Protein AF-A0A9X2AGV6-F1 (afdb_monomer)

Radius of gyration: 15.15 Å; Cα contacts (8 Å, |Δi|>4): 107; chains: 1; bounding box: 43×23×42 Å

Sequence (121 aa):
MIAASLLVFWLMVRLLLPKEQFRAKRVQIAALALVVVVFGMLFGKYGATAGLPWWVYYPIPMLITVLLPPLVLKLNARTTAAYLVLSFLLAPLIHGLFSFFLGWTEYMPFWKIPSVGSLLA

pLDDT: mean 92.8, std 4.72, range [70.94, 97.81]

Nearest PDB structures (foldseek):
  9cu8-assembly1_A  TM=5.073E-01  e=9.616E+00  synthetic construct

Solvent-accessible surface area (backbone atoms only — not comparable to full-atom values): 6646 Å² total; per-residue (Å²): 105,65,69,55,50,37,50,50,52,52,51,51,53,53,71,70,37,58,70,66,62,44,63,76,40,43,67,61,52,51,52,48,37,46,53,39,40,51,49,24,52,49,44,24,50,52,26,50,74,72,65,47,55,65,84,50,31,42,51,53,37,50,50,47,49,62,50,46,55,41,63,76,71,63,51,54,73,69,53,36,52,52,50,46,53,49,50,62,58,43,48,60,50,54,38,48,54,38,7,27,78,69,59,48,49,63,78,45,82,87,58,90,56,74,22,56,70,72,74,76,108

Secondary structure (DSSP, 8-state):
-HHHHHHHHHHHHHHHS-HHHHHHTHHHHHHHHIIIIIIHHHHHHHHHHTT--HHHHTHHHHHHHHHHHHHHHT--HHHHHHHHHHHHHHHHHHHHHHHHHH---TTSTT-----HHHHH-

Structure (mmCIF, N/CA/C/O backbone):
data_AF-A0A9X2AGV6-F1
#
_entry.id   AF-A0A9X2AGV6-F1
#
loop_
_atom_site.group_PDB
_atom_site.id
_atom_site.type_symbol
_atom_site.label_atom_id
_atom_site.label_alt_id
_atom_site.label_comp_id
_atom_site.label_asym_id
_atom_site.label_entity_id
_atom_site.label_seq_id
_atom_site.pdbx_PDB_ins_code
_atom_site.Cartn_x
_atom_site.Cartn_y
_atom_site.Cartn_z
_atom_site.occupancy
_atom_site.B_iso_or_equiv
_atom_site.auth_seq_id
_atom_site.auth_comp_id
_atom_site.auth_asym_id
_atom_site.auth_atom_id
_atom_site.pdbx_PDB_model_num
ATOM 1 N N . MET A 1 1 ? 8.356 -11.021 -2.947 1.00 88.81 1 MET A N 1
ATOM 2 C CA . MET A 1 1 ? 7.703 -9.739 -3.296 1.00 88.81 1 MET A CA 1
ATOM 3 C C . MET A 1 1 ? 6.276 -9.691 -2.787 1.00 88.81 1 MET A C 1
ATOM 5 O O . MET A 1 1 ? 6.069 -9.103 -1.740 1.00 88.81 1 MET A O 1
ATOM 9 N N . ILE A 1 2 ? 5.337 -10.407 -3.421 1.00 92.44 2 ILE A N 1
ATOM 10 C CA . ILE A 1 2 ? 3.919 -10.425 -3.017 1.00 92.44 2 ILE A CA 1
ATOM 11 C C . ILE A 1 2 ? 3.739 -10.802 -1.542 1.00 92.44 2 ILE A C 1
ATOM 13 O O . ILE A 1 2 ? 3.111 -10.057 -0.803 1.00 92.44 2 ILE A O 1
ATOM 17 N N . ALA A 1 3 ? 4.343 -11.902 -1.078 1.00 93.69 3 ALA A N 1
ATOM 18 C CA . ALA A 1 3 ? 4.240 -12.316 0.326 1.00 93.69 3 ALA A CA 1
ATOM 19 C C . ALA A 1 3 ? 4.778 -11.258 1.312 1.00 93.69 3 ALA A C 1
ATOM 21 O O . ALA A 1 3 ? 4.156 -10.996 2.338 1.00 93.69 3 ALA A O 1
ATOM 22 N N . ALA A 1 4 ? 5.898 -10.608 0.976 1.00 92.69 4 ALA A N 1
ATOM 23 C CA . ALA A 1 4 ? 6.464 -9.532 1.787 1.00 92.69 4 ALA A CA 1
ATOM 24 C C . ALA A 1 4 ? 5.534 -8.308 1.813 1.00 92.69 4 ALA A C 1
ATOM 26 O O . ALA A 1 4 ? 5.255 -7.781 2.883 1.00 92.69 4 ALA A O 1
ATOM 27 N N . SER A 1 5 ? 4.978 -7.904 0.668 1.00 93.75 5 SER A N 1
ATOM 28 C CA . SER A 1 5 ? 3.995 -6.817 0.592 1.00 93.75 5 SER A CA 1
ATOM 29 C C . SER A 1 5 ? 2.695 -7.134 1.328 1.00 93.75 5 SER A C 1
ATOM 31 O O . SER A 1 5 ? 2.149 -6.256 1.989 1.00 93.75 5 SER A O 1
ATOM 33 N N . LEU A 1 6 ? 2.218 -8.381 1.269 1.00 96.38 6 LEU A N 1
ATOM 34 C CA . LEU A 1 6 ? 1.057 -8.841 2.033 1.00 96.38 6 LEU A CA 1
ATOM 35 C C . LEU A 1 6 ? 1.319 -8.712 3.531 1.00 96.38 6 LEU A C 1
ATOM 37 O O . LEU A 1 6 ? 0.476 -8.191 4.257 1.00 96.38 6 LEU A O 1
ATOM 41 N N . LEU A 1 7 ? 2.500 -9.140 3.985 1.00 95.94 7 LEU A N 1
ATOM 42 C CA . LEU A 1 7 ? 2.904 -9.008 5.378 1.00 95.94 7 LEU A CA 1
ATOM 43 C C . LEU A 1 7 ? 3.001 -7.536 5.795 1.00 95.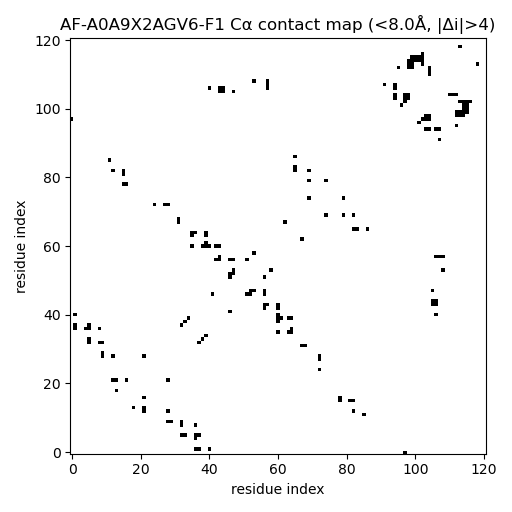94 7 LEU A C 1
ATOM 45 O O . LEU A 1 7 ? 2.462 -7.172 6.836 1.00 95.94 7 LEU A O 1
ATOM 49 N N . VAL A 1 8 ? 3.628 -6.681 4.982 1.00 95.25 8 VAL A N 1
ATOM 50 C CA . VAL A 1 8 ? 3.736 -5.244 5.271 1.00 95.25 8 VAL A CA 1
ATOM 51 C C . VAL A 1 8 ? 2.354 -4.601 5.364 1.00 95.25 8 VAL A C 1
ATOM 53 O O . VAL A 1 8 ? 2.074 -3.925 6.350 1.00 95.25 8 VAL A O 1
ATOM 56 N N . PHE A 1 9 ? 1.461 -4.860 4.406 1.00 96.25 9 PHE A N 1
ATOM 57 C CA . PHE A 1 9 ? 0.089 -4.352 4.446 1.00 96.25 9 PHE A CA 1
ATOM 58 C C . PHE A 1 9 ? -0.657 -4.840 5.695 1.00 96.25 9 PHE A C 1
ATOM 60 O O . PHE A 1 9 ? -1.289 -4.054 6.403 1.00 96.25 9 PHE A O 1
ATOM 67 N N . TRP A 1 10 ? -0.545 -6.132 6.010 1.00 96.81 10 TRP A N 1
ATOM 68 C CA . TRP A 1 10 ? -1.175 -6.729 7.183 1.00 96.81 10 TRP A CA 1
ATOM 69 C C . TRP A 1 10 ? -0.695 -6.086 8.487 1.00 96.81 10 TRP A C 1
ATOM 71 O O . TRP A 1 10 ? -1.508 -5.722 9.339 1.00 96.81 10 TRP A O 1
ATOM 81 N N . LEU A 1 11 ? 0.622 -5.921 8.639 1.00 96.38 11 LEU A N 1
ATOM 82 C CA . LEU A 1 11 ? 1.238 -5.293 9.806 1.00 96.38 11 LEU A CA 1
ATOM 83 C C . LEU A 1 11 ? 0.881 -3.809 9.904 1.00 96.38 11 LEU A C 1
ATOM 85 O O . LEU A 1 11 ? 0.575 -3.337 10.996 1.00 96.38 11 LEU A O 1
ATOM 89 N N . MET A 1 12 ? 0.845 -3.098 8.778 1.00 95.88 12 MET A N 1
ATOM 90 C CA . MET A 1 12 ? 0.425 -1.700 8.709 1.00 95.88 12 MET A CA 1
ATOM 91 C C . MET A 1 12 ? -1.005 -1.530 9.237 1.00 95.88 12 MET A C 1
ATOM 93 O O . MET A 1 12 ? -1.245 -0.742 10.151 1.00 95.88 12 MET A O 1
ATOM 97 N N . VAL A 1 13 ? -1.962 -2.312 8.727 1.00 95.81 13 VAL A N 1
ATOM 98 C CA . VAL A 1 13 ? -3.357 -2.254 9.197 1.00 95.81 13 VAL A CA 1
ATOM 99 C C . VAL A 1 13 ? -3.463 -2.688 10.660 1.00 95.81 13 VAL A C 1
ATOM 101 O O . VAL A 1 13 ? -4.209 -2.090 11.437 1.00 95.81 13 VAL A O 1
ATOM 104 N N . ARG A 1 14 ? -2.687 -3.697 11.072 1.00 96.62 14 ARG A N 1
ATOM 105 C CA . ARG A 1 14 ? -2.621 -4.142 12.468 1.00 96.62 14 ARG A CA 1
ATOM 106 C C . ARG A 1 14 ? -2.099 -3.057 13.408 1.00 96.62 14 ARG A C 1
ATOM 108 O O . ARG A 1 14 ? -2.556 -3.013 14.549 1.00 96.62 14 ARG A O 1
ATOM 115 N N . LEU A 1 15 ? -1.154 -2.232 12.967 1.00 96.56 15 LEU A N 1
ATOM 116 C CA . LEU A 1 15 ? -0.606 -1.116 13.738 1.00 96.56 15 LEU A CA 1
ATOM 117 C C . LEU A 1 15 ? -1.633 0.011 13.897 1.00 96.56 15 LEU A C 1
ATOM 119 O O . LEU A 1 15 ? -1.732 0.606 14.965 1.00 96.56 15 LEU A O 1
ATOM 123 N N . LEU A 1 16 ? -2.408 0.281 12.844 1.00 95.38 16 LEU A N 1
ATOM 124 C CA . LEU A 1 16 ? -3.367 1.385 12.800 1.00 95.38 16 LEU A CA 1
ATOM 125 C C . LEU A 1 16 ? -4.684 1.090 13.530 1.00 95.38 16 LEU A C 1
ATOM 127 O O . LEU A 1 16 ? -5.334 2.015 14.018 1.00 95.38 16 LEU A O 1
ATOM 131 N N . LEU A 1 17 ? -5.094 -0.180 13.594 1.00 95.81 17 LEU A N 1
ATOM 132 C CA . LEU A 1 17 ? -6.347 -0.587 14.227 1.00 95.81 17 LEU A CA 1
ATOM 133 C C . LEU A 1 17 ? -6.152 -1.109 15.659 1.00 95.81 17 LEU A C 1
ATOM 135 O O . LEU A 1 17 ? -5.245 -1.908 15.915 1.00 95.81 17 LEU A O 1
ATOM 139 N N . PRO A 1 18 ? -7.069 -0.773 16.590 1.00 95.12 18 PRO A N 1
ATOM 140 C CA . PRO A 1 18 ? -7.159 -1.451 17.878 1.00 95.12 18 PRO A CA 1
ATOM 141 C C . PRO A 1 18 ? -7.326 -2.966 17.709 1.00 95.12 18 PRO A C 1
ATOM 143 O O . PRO A 1 18 ? -7.973 -3.433 16.767 1.00 95.12 18 PRO A O 1
ATOM 146 N N . LYS A 1 19 ? -6.789 -3.747 18.657 1.00 94.81 19 LYS A N 1
ATOM 147 C CA . LYS A 1 19 ? -6.787 -5.223 18.599 1.00 94.81 19 LYS A CA 1
ATOM 148 C C . LYS A 1 19 ? -8.181 -5.812 18.353 1.00 94.81 19 LYS A C 1
ATOM 150 O O . LYS A 1 19 ? -8.314 -6.748 17.569 1.00 94.81 19 LYS A O 1
ATOM 155 N N . GLU A 1 20 ? -9.204 -5.267 19.001 1.00 94.69 20 GLU A N 1
ATOM 156 C CA . GLU A 1 20 ? -10.589 -5.737 18.888 1.00 94.69 20 GLU A CA 1
ATOM 157 C C . GLU A 1 20 ? -11.158 -5.511 17.485 1.00 94.69 20 GLU A C 1
ATOM 159 O O . GLU A 1 20 ? -11.645 -6.451 16.856 1.00 94.69 20 GLU A O 1
ATOM 164 N N . GLN A 1 21 ? -11.001 -4.298 16.943 1.00 94.81 21 GLN A N 1
ATOM 165 C CA . GLN A 1 21 ? -11.449 -3.969 15.588 1.00 94.81 21 GLN A CA 1
ATOM 166 C C . GLN A 1 21 ? -10.713 -4.800 14.535 1.00 94.81 21 GLN A C 1
ATOM 168 O O . GLN A 1 21 ? -11.326 -5.285 13.585 1.00 94.81 21 GLN A O 1
ATOM 173 N N . PHE A 1 22 ? -9.408 -5.011 14.725 1.00 96.25 22 PHE A N 1
ATOM 174 C CA . PHE A 1 22 ? -8.605 -5.844 13.839 1.00 96.25 22 PHE A CA 1
ATOM 175 C C . PHE A 1 22 ? -9.096 -7.297 13.820 1.00 96.25 22 PHE A C 1
ATOM 177 O O . PHE A 1 22 ? -9.238 -7.889 12.752 1.00 96.25 22 PHE A O 1
ATOM 184 N N . ARG A 1 23 ? -9.390 -7.878 14.993 1.00 95.50 23 ARG A N 1
ATOM 185 C CA . ARG A 1 23 ? -9.928 -9.245 15.090 1.00 95.50 23 ARG A CA 1
ATOM 186 C C . ARG A 1 23 ? -11.305 -9.350 14.442 1.00 95.50 23 ARG A C 1
ATOM 188 O O . ARG A 1 23 ? -11.518 -10.278 13.668 1.00 95.50 23 ARG A O 1
ATOM 195 N N . ALA A 1 24 ? -12.193 -8.392 14.702 1.00 96.31 24 ALA A N 1
ATOM 196 C CA . ALA A 1 24 ? -13.540 -8.371 14.135 1.00 96.31 24 ALA A CA 1
ATOM 197 C C . ALA A 1 24 ? -13.536 -8.252 12.600 1.00 96.31 24 ALA A C 1
ATOM 199 O O . ALA A 1 24 ? -14.344 -8.880 11.923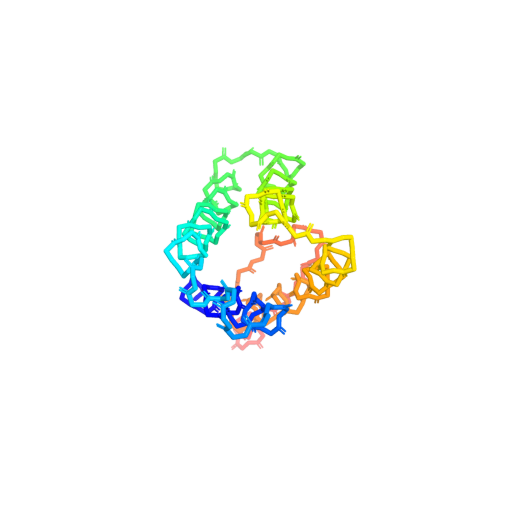 1.00 96.31 24 ALA A O 1
ATOM 200 N N . LYS A 1 25 ? -12.598 -7.482 12.034 1.00 96.12 25 LYS A N 1
ATOM 201 C CA . LYS A 1 25 ? -12.502 -7.220 10.587 1.00 96.12 25 LYS A CA 1
ATOM 202 C C . LYS A 1 25 ? -11.463 -8.086 9.873 1.00 96.12 25 LYS A C 1
ATOM 204 O O . LYS A 1 25 ? -11.158 -7.833 8.711 1.00 96.12 25 LYS A O 1
ATOM 209 N N . ARG A 1 26 ? -10.915 -9.119 10.521 1.00 96.12 26 ARG A N 1
ATOM 210 C CA . ARG A 1 26 ? -9.759 -9.883 10.015 1.00 96.12 26 ARG A CA 1
ATOM 211 C C . ARG A 1 26 ? -9.956 -10.435 8.599 1.00 96.12 26 ARG A C 1
ATOM 213 O O . ARG A 1 26 ? -9.038 -10.360 7.789 1.00 96.12 26 ARG A O 1
ATOM 220 N N . VAL A 1 27 ? -11.146 -10.955 8.297 1.00 97.00 27 VAL A N 1
ATOM 221 C CA . VAL A 1 27 ? -11.480 -11.487 6.963 1.00 97.00 27 VAL A CA 1
ATOM 222 C C . VAL A 1 27 ? -11.521 -10.371 5.915 1.00 97.00 27 VAL A C 1
ATOM 224 O O . VAL A 1 27 ? -10.955 -10.528 4.838 1.00 97.00 27 VAL A O 1
ATOM 227 N N . GLN A 1 28 ? -12.113 -9.217 6.244 1.00 97.31 28 GLN A N 1
ATOM 228 C CA . GLN A 1 28 ? -12.129 -8.047 5.356 1.00 97.31 28 GLN A CA 1
ATOM 229 C C . GLN A 1 28 ? -10.711 -7.533 5.091 1.00 97.31 28 GLN A C 1
ATOM 231 O O . GLN A 1 28 ? -10.374 -7.220 3.956 1.00 97.31 28 GLN A O 1
ATOM 236 N N . ILE A 1 29 ? -9.863 -7.496 6.122 1.00 97.50 29 ILE A N 1
ATOM 237 C CA . ILE A 1 29 ? -8.455 -7.096 6.003 1.00 97.50 29 ILE A CA 1
ATOM 238 C C . ILE A 1 29 ? -7.690 -8.077 5.107 1.00 97.50 29 ILE A C 1
ATOM 240 O O . ILE A 1 29 ? -6.920 -7.640 4.259 1.00 97.50 29 ILE A O 1
ATOM 244 N N . ALA A 1 30 ? -7.925 -9.387 5.248 1.00 97.31 30 ALA A N 1
ATOM 245 C CA . ALA A 1 30 ? -7.318 -10.401 4.387 1.00 97.31 30 ALA A CA 1
ATOM 246 C C . ALA A 1 30 ? -7.748 -10.242 2.922 1.00 97.31 30 ALA A C 1
ATOM 248 O O . ALA A 1 30 ? -6.901 -10.233 2.033 1.00 97.31 30 ALA A O 1
ATOM 249 N N . ALA A 1 31 ? -9.046 -10.058 2.673 1.00 97.56 31 ALA A N 1
ATOM 250 C CA . ALA A 1 31 ? -9.572 -9.830 1.331 1.00 97.56 31 ALA A CA 1
ATOM 251 C C . ALA A 1 31 ? -8.999 -8.546 0.709 1.00 97.56 31 ALA A C 1
ATOM 253 O O . ALA A 1 31 ? -8.537 -8.564 -0.430 1.00 97.56 31 ALA A O 1
ATOM 254 N N . LEU A 1 32 ? -8.950 -7.452 1.477 1.00 97.38 32 LEU A N 1
ATOM 255 C CA . LEU A 1 32 ? -8.322 -6.204 1.045 1.00 97.38 32 LEU A CA 1
ATOM 256 C C . LEU A 1 32 ? -6.843 -6.394 0.735 1.00 97.38 32 LEU A C 1
ATOM 258 O O . LEU A 1 32 ? -6.391 -5.894 -0.285 1.00 97.38 32 LEU A O 1
ATOM 262 N N . ALA A 1 33 ? -6.100 -7.135 1.559 1.00 96.75 33 ALA A N 1
ATOM 263 C CA . ALA A 1 33 ? -4.695 -7.424 1.298 1.00 96.75 33 ALA A CA 1
ATOM 264 C C . ALA A 1 33 ? -4.519 -8.157 -0.039 1.00 96.75 33 ALA A C 1
ATOM 266 O O . ALA A 1 33 ? -3.648 -7.794 -0.820 1.00 96.75 33 ALA A O 1
ATOM 267 N N . LEU A 1 34 ? -5.373 -9.138 -0.346 1.00 96.81 34 LEU A N 1
ATOM 268 C CA . LEU A 1 34 ? -5.327 -9.838 -1.631 1.00 96.81 34 LEU A CA 1
ATOM 269 C C . LEU A 1 34 ? -5.623 -8.899 -2.808 1.00 96.81 34 LEU A C 1
ATOM 271 O O . LEU A 1 34 ? -4.869 -8.880 -3.776 1.00 96.81 34 LEU A O 1
ATOM 275 N N . VAL A 1 35 ? -6.674 -8.085 -2.717 1.00 96.25 35 VAL A N 1
ATOM 276 C CA . VAL A 1 35 ? -7.046 -7.142 -3.785 1.00 96.25 35 VAL A CA 1
ATOM 277 C C . VAL A 1 35 ? -5.975 -6.067 -3.972 1.00 96.25 35 VAL A C 1
ATOM 279 O O . VAL A 1 35 ? -5.494 -5.824 -5.071 1.00 96.25 35 VAL A O 1
ATOM 282 N N . VAL A 1 36 ? -5.561 -5.418 -2.896 1.00 95.75 36 VAL A N 1
ATOM 283 C CA . VAL A 1 36 ? -4.623 -4.299 -2.962 1.00 95.75 36 VAL A CA 1
ATOM 284 C C . VAL A 1 36 ? -3.227 -4.774 -3.357 1.00 95.75 36 VAL A C 1
ATOM 286 O O . VAL A 1 36 ? -2.594 -4.178 -4.223 1.00 95.75 36 VAL A O 1
ATOM 289 N N . VAL A 1 37 ? -2.748 -5.867 -2.759 1.00 95.94 37 VAL A N 1
ATOM 290 C CA . VAL A 1 37 ? -1.377 -6.335 -2.979 1.00 95.94 37 VAL A CA 1
ATOM 291 C C . VAL A 1 37 ? -1.290 -7.260 -4.180 1.00 95.94 37 VAL A C 1
ATOM 293 O O . VAL A 1 37 ? -0.527 -6.981 -5.095 1.00 95.94 37 VAL A O 1
ATOM 296 N N . VAL A 1 38 ? -2.031 -8.370 -4.205 1.00 95.44 38 VAL A N 1
ATOM 297 C CA . VAL A 1 38 ? -1.865 -9.362 -5.280 1.00 95.44 38 VAL A CA 1
ATOM 298 C C . VAL A 1 38 ? -2.326 -8.761 -6.597 1.00 95.44 38 VAL A C 1
ATOM 300 O O . VAL A 1 38 ? -1.533 -8.673 -7.530 1.00 95.44 38 VAL A O 1
ATOM 303 N N . PHE A 1 39 ? -3.568 -8.280 -6.668 1.00 93.75 39 PHE A N 1
ATOM 304 C CA . PHE A 1 39 ? -4.061 -7.689 -7.910 1.00 93.75 39 PHE A CA 1
ATOM 305 C C . PHE A 1 39 ? -3.293 -6.410 -8.270 1.00 93.75 39 PHE A C 1
ATOM 307 O O . PHE A 1 39 ? -2.913 -6.260 -9.427 1.00 93.75 39 PHE A O 1
ATOM 314 N N . GLY A 1 40 ? -2.954 -5.551 -7.304 1.00 93.12 40 GLY A N 1
ATOM 315 C CA . GLY A 1 40 ? -2.158 -4.350 -7.576 1.00 93.12 40 GLY A CA 1
ATOM 316 C C . GLY A 1 40 ? -0.772 -4.642 -8.167 1.00 93.12 40 GLY A C 1
ATOM 317 O O . GLY A 1 40 ? -0.393 -4.045 -9.174 1.00 93.12 40 GLY A O 1
ATOM 318 N N . MET A 1 41 ? -0.030 -5.598 -7.597 1.00 93.38 41 MET A N 1
ATOM 319 C CA . MET A 1 41 ? 1.297 -5.976 -8.102 1.00 93.38 41 MET A CA 1
ATOM 320 C C . MET A 1 41 ? 1.221 -6.675 -9.463 1.00 93.38 41 MET A C 1
ATOM 322 O O . MET A 1 41 ? 2.052 -6.404 -10.330 1.00 93.38 41 MET A O 1
ATOM 326 N N . LEU A 1 42 ? 0.235 -7.558 -9.667 1.00 94.12 42 LEU A N 1
ATOM 327 C CA . LEU A 1 42 ? 0.032 -8.220 -10.958 1.00 94.12 42 LEU A CA 1
ATOM 328 C C . LEU A 1 42 ? -0.371 -7.207 -12.034 1.00 94.12 42 LEU A C 1
ATOM 330 O O . LEU A 1 42 ? 0.187 -7.243 -13.126 1.00 94.12 42 LEU A O 1
ATOM 334 N N . PHE A 1 43 ? -1.272 -6.274 -11.722 1.00 93.06 43 PHE A N 1
ATOM 335 C CA . PHE A 1 43 ? -1.679 -5.214 -12.640 1.00 93.06 43 PHE A CA 1
ATOM 336 C C . PHE A 1 43 ? -0.505 -4.305 -13.010 1.00 93.06 43 PHE A C 1
ATOM 338 O O . PHE A 1 43 ? -0.302 -4.032 -14.188 1.00 93.06 43 PHE A O 1
ATOM 345 N N . GLY A 1 44 ? 0.315 -3.897 -12.036 1.00 89.69 44 GLY A N 1
ATOM 346 C CA . GLY A 1 44 ? 1.517 -3.106 -12.304 1.00 89.69 44 GLY A CA 1
ATOM 347 C C . GLY A 1 44 ? 2.511 -3.845 -13.204 1.00 89.69 44 GLY A C 1
ATOM 348 O O . GLY A 1 44 ? 2.967 -3.294 -14.203 1.00 89.69 44 GLY A O 1
ATOM 349 N N . LYS A 1 45 ? 2.797 -5.119 -12.902 1.00 90.75 45 LYS A N 1
ATOM 350 C CA . LYS A 1 45 ? 3.739 -5.933 -13.681 1.00 90.75 45 LYS A CA 1
ATOM 351 C C . LYS A 1 45 ? 3.235 -6.202 -15.098 1.00 90.75 45 LYS A C 1
ATOM 353 O O . LYS A 1 45 ? 3.914 -5.871 -16.066 1.00 90.75 45 LYS A O 1
ATOM 358 N N . TYR A 1 46 ? 2.053 -6.800 -15.228 1.00 92.62 46 TYR A N 1
ATOM 359 C CA . TYR A 1 46 ? 1.510 -7.163 -16.535 1.00 92.62 46 TYR A CA 1
ATOM 360 C C . TYR A 1 46 ? 1.091 -5.944 -17.341 1.00 92.62 46 TYR A C 1
ATOM 362 O O . TYR A 1 46 ? 1.246 -5.962 -18.554 1.00 92.62 46 TYR A O 1
ATOM 370 N N . GLY A 1 47 ? 0.627 -4.874 -16.695 1.00 91.38 47 GLY A N 1
ATOM 371 C CA . GLY A 1 47 ? 0.329 -3.625 -17.381 1.00 91.38 47 GLY A CA 1
ATOM 372 C C . GLY A 1 47 ? 1.579 -3.013 -18.004 1.00 91.38 47 GLY A C 1
ATOM 373 O O . GLY A 1 47 ? 1.560 -2.687 -19.188 1.00 91.38 47 GLY A O 1
ATOM 374 N N . ALA A 1 48 ? 2.688 -2.956 -17.261 1.00 89.81 48 ALA A N 1
ATOM 375 C CA . ALA A 1 48 ? 3.967 -2.511 -17.808 1.00 89.81 48 ALA A CA 1
ATOM 376 C C . ALA A 1 48 ? 4.441 -3.416 -18.962 1.00 89.81 48 ALA A C 1
ATOM 378 O O . ALA A 1 48 ? 4.819 -2.919 -20.019 1.00 89.81 48 ALA A O 1
ATOM 379 N N . THR A 1 49 ? 4.368 -4.745 -18.801 1.00 90.94 49 THR A N 1
ATOM 380 C CA . THR A 1 49 ? 4.786 -5.699 -19.848 1.00 90.94 49 THR A CA 1
ATOM 381 C C . THR A 1 49 ? 3.891 -5.652 -21.092 1.00 90.94 49 THR A C 1
ATOM 383 O O . THR A 1 49 ? 4.378 -5.843 -22.201 1.00 90.94 49 THR A O 1
ATOM 386 N N . ALA A 1 50 ? 2.597 -5.366 -20.937 1.00 92.56 50 ALA A N 1
ATOM 387 C CA . ALA A 1 50 ? 1.651 -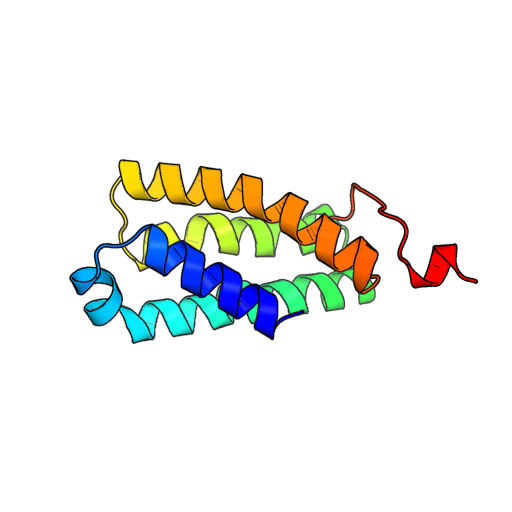5.214 -22.042 1.00 92.56 50 ALA A CA 1
ATOM 388 C C . ALA A 1 50 ? 1.778 -3.863 -22.772 1.00 92.56 50 ALA A C 1
ATOM 390 O O . ALA A 1 50 ? 1.025 -3.605 -23.709 1.00 92.56 50 ALA A O 1
ATOM 391 N N . GLY A 1 51 ? 2.698 -2.989 -22.346 1.00 91.69 51 GLY A N 1
ATOM 392 C CA . GLY A 1 51 ? 2.893 -1.672 -22.945 1.00 91.69 51 GLY A CA 1
ATOM 393 C C . GLY A 1 51 ? 1.827 -0.650 -22.554 1.00 91.69 51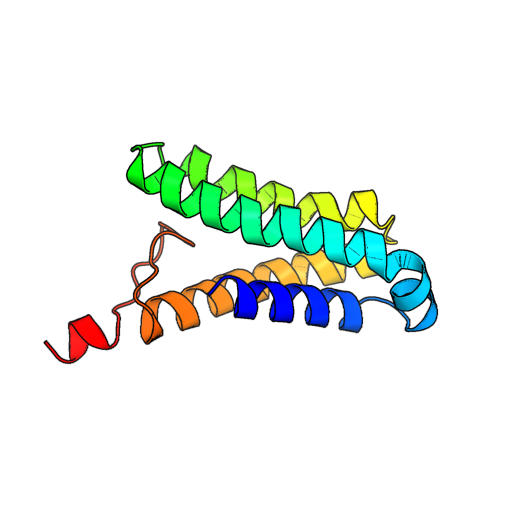 GLY A C 1
ATOM 394 O O . GLY A 1 51 ? 1.692 0.368 -23.235 1.00 91.69 51 GLY A O 1
ATOM 395 N N . LEU A 1 52 ? 1.069 -0.880 -21.470 1.00 92.06 52 LEU A N 1
ATOM 396 C CA . LEU A 1 52 ? 0.227 0.183 -20.925 1.00 92.06 52 LEU A CA 1
ATOM 397 C C . LEU A 1 52 ? 1.117 1.365 -20.533 1.00 92.06 52 LEU A C 1
ATOM 399 O O . LEU A 1 52 ? 2.229 1.178 -20.032 1.00 92.06 52 LEU A O 1
ATOM 403 N N . PRO A 1 53 ? 0.642 2.600 -20.717 1.00 91.44 53 PRO A N 1
ATOM 404 C CA . PRO A 1 53 ? 1.404 3.749 -20.288 1.00 91.44 53 PRO A CA 1
ATOM 405 C C . PRO A 1 53 ? 1.445 3.831 -18.761 1.00 91.44 53 PRO A C 1
ATOM 407 O O . PRO A 1 53 ? 0.501 3.451 -18.057 1.00 91.44 53 PRO A O 1
ATOM 410 N N . TRP A 1 54 ? 2.540 4.379 -18.240 1.00 89.62 54 TRP A N 1
ATOM 411 C CA . TRP A 1 54 ? 2.793 4.435 -16.801 1.00 89.62 54 TRP A CA 1
ATOM 412 C C . TRP A 1 54 ? 1.726 5.207 -16.025 1.00 89.62 54 TRP A C 1
ATOM 414 O O . TRP A 1 54 ? 1.411 4.821 -14.905 1.00 89.62 54 TRP A O 1
ATOM 424 N N . TRP A 1 55 ? 1.092 6.221 -16.627 1.00 90.00 55 TRP A N 1
ATOM 425 C CA . TRP A 1 55 ? -0.017 6.967 -16.017 1.00 90.00 55 TRP A CA 1
ATOM 426 C C . TRP A 1 55 ? -1.306 6.143 -15.853 1.00 90.00 55 TRP A C 1
ATOM 428 O O . TRP A 1 55 ? -2.256 6.612 -15.233 1.00 90.00 55 TRP A O 1
ATOM 438 N N . VAL A 1 56 ? -1.346 4.913 -16.373 1.00 90.69 56 VAL A N 1
ATOM 439 C CA . VAL A 1 56 ? -2.443 3.958 -16.168 1.00 90.69 56 VAL A CA 1
ATOM 440 C C . VAL A 1 56 ? -2.010 2.853 -15.213 1.00 90.69 56 VAL A C 1
ATOM 442 O O . VAL A 1 56 ? -2.619 2.689 -14.154 1.00 90.69 56 VAL A O 1
ATOM 445 N N . TYR A 1 57 ? -0.951 2.106 -15.551 1.00 91.38 57 TYR A N 1
ATOM 446 C CA . TYR A 1 57 ? -0.611 0.900 -14.787 1.00 91.38 57 TYR A CA 1
ATOM 447 C C . TYR A 1 57 ? -0.095 1.188 -13.372 1.00 91.38 57 TYR A C 1
ATOM 449 O O . TYR A 1 57 ? -0.155 0.297 -12.530 1.00 91.38 57 TYR A O 1
ATOM 457 N N . TYR A 1 58 ? 0.386 2.406 -13.094 1.00 90.56 58 TYR A N 1
ATOM 458 C CA . TYR A 1 58 ? 0.843 2.807 -11.762 1.00 90.56 58 TYR A CA 1
ATOM 459 C C . TYR A 1 58 ? -0.246 3.516 -10.927 1.00 90.56 58 TYR A C 1
ATOM 461 O O . TYR A 1 58 ? -0.522 3.060 -9.813 1.00 90.56 58 TYR A O 1
ATOM 469 N N . PRO A 1 59 ? -0.925 4.583 -11.407 1.00 93.31 59 PRO A N 1
ATOM 470 C CA . PRO A 1 59 ? -1.896 5.306 -10.588 1.00 93.31 59 PRO A CA 1
ATOM 471 C C . PRO A 1 59 ? -3.113 4.479 -10.189 1.00 93.31 59 PRO A C 1
ATOM 473 O O . PRO A 1 59 ? -3.596 4.642 -9.076 1.00 93.31 59 PRO A O 1
ATOM 476 N N . ILE A 1 60 ? -3.599 3.576 -11.045 1.00 93.44 60 ILE A N 1
ATOM 477 C CA . ILE A 1 60 ? -4.775 2.750 -10.733 1.00 93.44 60 ILE A CA 1
ATOM 478 C C . ILE A 1 60 ? -4.550 1.885 -9.482 1.00 93.44 60 ILE A C 1
ATOM 480 O O . ILE A 1 60 ? -5.296 2.048 -8.511 1.00 93.44 60 ILE A O 1
ATOM 484 N N . PRO A 1 61 ? -3.537 0.995 -9.434 1.00 93.62 61 PRO A N 1
ATOM 485 C CA . PRO A 1 61 ? -3.298 0.189 -8.243 1.00 93.62 61 PRO A CA 1
ATOM 486 C C . PRO A 1 61 ? -2.894 1.049 -7.043 1.00 93.62 61 PRO A C 1
ATOM 488 O O . PRO A 1 61 ? -3.286 0.727 -5.922 1.00 93.62 61 PRO A O 1
ATOM 491 N N . MET A 1 62 ? -2.192 2.169 -7.253 1.00 94.56 62 MET A N 1
ATOM 492 C CA . MET A 1 62 ? -1.865 3.118 -6.185 1.00 94.56 62 MET A CA 1
ATOM 493 C C . MET A 1 62 ? -3.132 3.703 -5.543 1.00 94.56 62 MET A C 1
ATOM 495 O O . MET A 1 62 ? -3.293 3.605 -4.329 1.00 94.56 62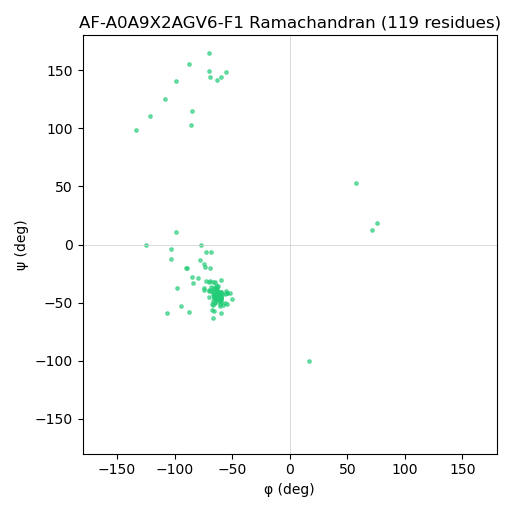 MET A O 1
ATOM 499 N N . LEU A 1 63 ? -4.071 4.226 -6.336 1.00 95.25 63 LEU A N 1
ATOM 500 C CA . LEU A 1 63 ? -5.328 4.797 -5.844 1.00 95.25 63 LEU A CA 1
ATOM 501 C C . LEU A 1 63 ? -6.193 3.749 -5.145 1.00 95.25 63 LEU A C 1
ATOM 503 O O . LEU A 1 63 ? -6.745 4.023 -4.082 1.00 95.25 63 LEU A O 1
ATOM 507 N N . ILE A 1 64 ? -6.267 2.532 -5.688 1.00 95.50 64 ILE A N 1
ATOM 508 C CA . ILE A 1 64 ? -6.956 1.418 -5.023 1.00 95.50 64 ILE A CA 1
ATOM 509 C C . ILE A 1 64 ? -6.297 1.128 -3.669 1.00 95.50 64 ILE A C 1
ATOM 511 O O . ILE A 1 64 ? -6.992 1.006 -2.664 1.00 95.50 64 ILE A O 1
ATOM 515 N N . THR A 1 65 ? -4.964 1.086 -3.616 1.00 94.50 65 THR A N 1
ATOM 516 C CA . THR A 1 65 ? -4.201 0.865 -2.379 1.00 94.50 65 THR A CA 1
ATOM 517 C C . THR A 1 65 ? -4.487 1.932 -1.331 1.00 94.50 65 THR A C 1
ATOM 519 O O . THR A 1 65 ? -4.682 1.602 -0.161 1.00 94.50 65 THR A O 1
ATOM 522 N N . VAL A 1 66 ? -4.527 3.208 -1.721 1.00 94.94 66 VAL A N 1
ATOM 523 C CA . VAL A 1 66 ? -4.668 4.304 -0.755 1.00 94.94 66 VAL A CA 1
ATOM 524 C C . VAL A 1 66 ? -6.121 4.587 -0.361 1.00 94.94 66 VAL A C 1
ATOM 526 O O . VAL A 1 66 ? -6.371 4.939 0.789 1.00 94.94 66 VAL A O 1
ATOM 529 N N . LEU A 1 67 ? -7.088 4.404 -1.268 1.00 95.88 67 LEU A N 1
ATOM 530 C CA . LEU A 1 67 ? -8.489 4.781 -1.037 1.00 95.88 67 LEU A CA 1
ATOM 531 C C . LEU A 1 67 ? -9.369 3.612 -0.589 1.00 95.88 67 LEU A C 1
ATOM 533 O O . LEU A 1 67 ? -10.249 3.803 0.252 1.00 95.88 67 LEU A O 1
ATOM 537 N N . LEU A 1 68 ? -9.158 2.401 -1.117 1.00 97.25 68 LEU A N 1
ATOM 538 C CA . LEU A 1 68 ? -10.077 1.286 -0.867 1.00 97.25 68 LEU A CA 1
ATOM 539 C C . LEU A 1 68 ? -10.095 0.852 0.611 1.00 97.25 68 LEU A C 1
ATOM 541 O O . LEU A 1 68 ? -11.190 0.689 1.157 1.00 97.25 68 LEU A O 1
ATOM 545 N N . PRO A 1 69 ? -8.951 0.697 1.312 1.00 97.00 69 PRO A N 1
ATOM 546 C CA . PRO A 1 69 ? -8.970 0.213 2.692 1.00 97.00 69 PRO A CA 1
ATOM 547 C C . PRO A 1 69 ? -9.638 1.173 3.686 1.00 97.00 69 PRO A C 1
ATOM 549 O O . PRO A 1 69 ? -10.459 0.691 4.471 1.00 97.00 69 PRO A O 1
ATOM 552 N N . PRO A 1 70 ? -9.399 2.503 3.652 1.00 96.88 70 PRO A N 1
ATOM 553 C CA . PRO A 1 70 ? -10.145 3.444 4.487 1.00 96.88 70 PRO A CA 1
ATOM 554 C C . PRO A 1 70 ? -11.662 3.367 4.301 1.00 96.88 70 PRO A C 1
ATOM 556 O O . PRO A 1 70 ? -12.400 3.359 5.290 1.00 96.88 70 PRO A O 1
ATOM 559 N N . LEU A 1 71 ? -12.117 3.252 3.048 1.00 97.25 71 LEU A N 1
ATOM 560 C CA . LEU A 1 71 ? -13.535 3.182 2.697 1.00 97.25 71 LEU A CA 1
ATOM 561 C C . LEU A 1 71 ? -14.186 1.883 3.186 1.00 97.25 71 LEU A C 1
ATOM 563 O O . LEU A 1 71 ? -15.206 1.916 3.874 1.00 97.25 71 LEU A O 1
ATOM 567 N N . VAL A 1 72 ? -13.581 0.733 2.879 1.00 97.19 72 VAL A N 1
ATOM 568 C CA . VAL A 1 72 ? -14.143 -0.585 3.216 1.00 97.19 72 VAL A CA 1
ATOM 569 C C . VAL A 1 72 ? -14.090 -0.852 4.719 1.00 97.19 72 VAL A C 1
ATOM 571 O O . VAL A 1 72 ? -15.045 -1.378 5.295 1.00 97.19 72 VAL A O 1
ATOM 574 N N . LEU A 1 73 ? -12.999 -0.466 5.387 1.00 96.19 73 LEU A N 1
ATOM 575 C CA . LEU A 1 73 ? -12.863 -0.663 6.831 1.00 96.19 73 LEU A CA 1
ATOM 576 C C . LEU A 1 73 ? -13.653 0.370 7.645 1.00 96.19 73 LEU A C 1
ATOM 578 O O . LEU A 1 73 ? -13.884 0.119 8.834 1.00 96.19 73 LEU A O 1
ATOM 582 N N . LYS A 1 74 ? -14.130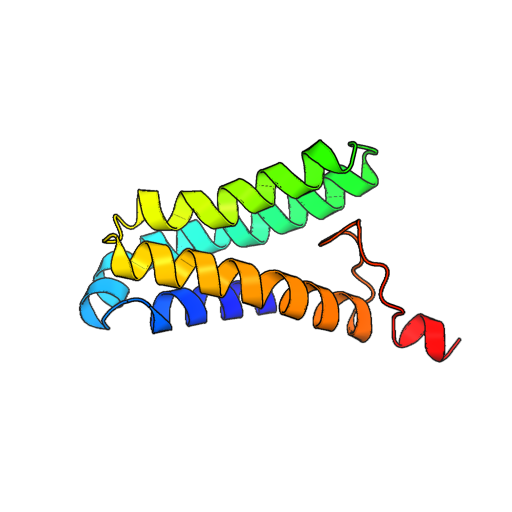 1.447 7.000 1.00 96.06 74 LYS A N 1
ATOM 583 C CA . LYS A 1 74 ? -14.838 2.588 7.601 1.00 96.06 74 LYS A CA 1
ATOM 584 C C . LYS A 1 74 ? -13.995 3.263 8.683 1.00 96.06 74 LYS A C 1
ATOM 586 O O . LYS A 1 74 ? -14.414 3.391 9.832 1.00 96.06 74 LYS A O 1
ATOM 591 N N . LEU A 1 75 ? -12.764 3.622 8.324 1.00 95.88 75 LEU A N 1
ATOM 592 C CA . LEU A 1 75 ? -11.824 4.262 9.242 1.00 95.88 75 LEU A CA 1
ATOM 593 C C . LEU A 1 75 ? -12.284 5.687 9.585 1.00 95.88 75 LEU A C 1
ATOM 595 O O . LEU A 1 75 ? -12.810 6.406 8.737 1.00 95.88 75 LEU A O 1
ATOM 599 N N . ASN A 1 76 ? -12.061 6.113 10.831 1.00 96.00 76 ASN A N 1
ATOM 600 C CA . ASN A 1 76 ? -12.267 7.511 11.214 1.00 96.00 76 ASN A CA 1
ATOM 601 C C . ASN A 1 76 ? -11.193 8.417 10.580 1.00 96.00 76 ASN A C 1
ATOM 603 O O . ASN A 1 76 ? -10.142 7.939 10.153 1.00 96.00 76 ASN A O 1
ATOM 607 N N . ALA A 1 77 ? -11.421 9.733 10.578 1.00 96.88 77 ALA A N 1
ATOM 608 C CA . ALA A 1 77 ? -10.537 10.703 9.924 1.00 96.88 77 ALA A CA 1
ATOM 609 C C . ALA A 1 77 ? -9.069 10.617 10.381 1.00 96.88 77 ALA A C 1
ATOM 611 O O . ALA A 1 77 ? -8.164 10.660 9.550 1.00 96.88 77 ALA A O 1
ATOM 612 N N . ARG A 1 78 ? -8.818 10.436 11.685 1.00 97.06 78 ARG A N 1
ATOM 613 C CA . ARG A 1 78 ? -7.457 10.337 12.233 1.00 97.06 78 ARG A CA 1
ATOM 614 C C . ARG A 1 78 ? -6.745 9.080 11.737 1.00 97.06 78 ARG A C 1
ATOM 616 O O . ARG A 1 78 ? -5.596 9.154 11.311 1.00 97.06 78 ARG A O 1
ATOM 623 N N . THR A 1 79 ? -7.420 7.934 11.776 1.00 96.81 79 THR A N 1
ATOM 624 C CA . THR A 1 79 ? -6.857 6.664 11.301 1.00 96.81 79 THR A CA 1
ATOM 625 C C . THR A 1 79 ? -6.686 6.667 9.781 1.00 96.81 79 THR A C 1
ATOM 627 O O . THR A 1 79 ? -5.678 6.167 9.295 1.00 96.81 79 THR A O 1
ATOM 630 N N . THR A 1 80 ? -7.607 7.281 9.034 1.00 97.81 80 THR A N 1
ATOM 631 C CA . THR A 1 80 ? -7.475 7.487 7.584 1.00 97.81 80 THR A CA 1
ATOM 632 C C . THR A 1 80 ? -6.259 8.346 7.257 1.00 97.81 80 THR A C 1
ATOM 634 O O . THR A 1 80 ? -5.446 7.945 6.433 1.00 97.81 80 THR A O 1
ATOM 637 N N . ALA A 1 81 ? -6.071 9.482 7.932 1.00 97.81 81 ALA A N 1
ATOM 638 C CA . ALA A 1 81 ? -4.897 10.327 7.721 1.00 97.81 81 ALA A CA 1
ATOM 639 C C . ALA A 1 81 ? -3.592 9.567 8.016 1.00 97.81 81 ALA A C 1
ATOM 641 O O . ALA A 1 81 ? -2.673 9.580 7.200 1.00 97.81 81 ALA A O 1
ATOM 642 N N . ALA A 1 82 ? -3.535 8.835 9.135 1.00 97.69 82 ALA A N 1
ATOM 643 C CA . ALA A 1 82 ? -2.381 8.004 9.477 1.00 97.69 82 ALA A CA 1
ATOM 644 C C . ALA A 1 82 ? -2.123 6.903 8.433 1.00 97.69 82 ALA A C 1
ATOM 646 O O . ALA A 1 82 ? -0.976 6.673 8.059 1.00 97.69 82 ALA A O 1
ATOM 647 N N . TYR A 1 83 ? -3.178 6.260 7.925 1.00 97.56 83 TYR A N 1
ATOM 648 C CA . TYR A 1 83 ? -3.090 5.271 6.853 1.00 97.56 83 TYR A CA 1
ATOM 649 C C . TYR A 1 83 ? -2.511 5.870 5.569 1.00 97.56 83 TYR A C 1
ATOM 651 O O . TYR A 1 83 ? -1.609 5.281 4.977 1.00 97.56 83 TYR A O 1
ATOM 659 N N . LEU A 1 84 ? -3.001 7.038 5.146 1.00 97.12 84 LEU A N 1
ATOM 660 C CA . LEU A 1 84 ? -2.544 7.706 3.928 1.00 97.12 84 LEU A CA 1
ATOM 661 C C . LEU A 1 84 ? -1.077 8.130 4.039 1.00 97.12 84 LEU A C 1
ATOM 663 O O . LEU A 1 84 ? -0.293 7.841 3.137 1.00 97.12 84 LEU A O 1
ATOM 667 N N . VAL A 1 85 ? -0.687 8.740 5.164 1.00 96.62 85 VAL A N 1
ATOM 668 C CA . VAL A 1 85 ? 0.710 9.120 5.428 1.00 96.62 85 VAL A CA 1
ATOM 669 C C . VAL A 1 85 ? 1.609 7.889 5.421 1.00 96.62 85 VAL A C 1
ATOM 671 O O . VAL A 1 85 ? 2.626 7.869 4.733 1.00 96.62 85 VAL A O 1
ATOM 674 N N . LEU A 1 86 ? 1.228 6.833 6.142 1.00 96.12 86 LEU A N 1
ATOM 675 C CA . LEU A 1 86 ? 2.041 5.627 6.232 1.00 96.12 86 LEU A CA 1
ATOM 676 C C . LEU A 1 86 ? 2.132 4.899 4.885 1.00 96.12 86 LEU A C 1
ATOM 678 O O . LEU A 1 86 ? 3.208 4.434 4.526 1.00 96.12 86 LEU A O 1
ATOM 682 N N . SER A 1 87 ? 1.049 4.868 4.104 1.00 94.88 87 SER A N 1
ATOM 683 C CA . SER A 1 87 ? 1.053 4.322 2.741 1.00 94.88 87 SER A CA 1
ATOM 684 C C . SER A 1 87 ? 2.008 5.098 1.835 1.00 94.88 87 SER A C 1
ATOM 686 O O . SER A 1 87 ? 2.799 4.489 1.118 1.00 94.88 87 SER A O 1
ATOM 688 N N . PHE A 1 88 ? 1.984 6.433 1.908 1.00 93.44 88 PHE A N 1
ATOM 689 C CA . PHE A 1 88 ? 2.881 7.292 1.138 1.00 93.44 88 PHE A CA 1
ATOM 690 C C . PHE A 1 88 ? 4.352 7.091 1.517 1.00 93.44 88 PHE A C 1
ATOM 692 O O . PHE A 1 88 ? 5.197 7.071 0.632 1.00 93.44 88 PHE A O 1
ATOM 699 N N . LEU A 1 89 ? 4.664 6.894 2.802 1.00 94.19 89 LEU A N 1
ATOM 700 C CA . LEU A 1 89 ? 6.031 6.641 3.277 1.00 94.19 89 LEU A CA 1
ATOM 701 C C . LEU A 1 89 ? 6.522 5.221 2.966 1.00 94.19 89 LEU A C 1
ATOM 703 O O . LEU A 1 89 ? 7.691 5.023 2.638 1.00 94.19 89 LEU A O 1
ATOM 707 N N . LEU A 1 90 ? 5.645 4.221 3.060 1.00 93.56 90 LEU A N 1
ATOM 708 C CA . LEU A 1 90 ? 6.005 2.833 2.774 1.00 93.56 90 LEU A CA 1
ATOM 709 C C . LEU A 1 90 ? 6.205 2.590 1.280 1.00 93.56 90 LEU A C 1
ATOM 711 O O . LEU A 1 90 ? 7.037 1.765 0.921 1.00 93.56 90 LEU A O 1
ATOM 715 N N . ALA A 1 91 ? 5.491 3.300 0.408 1.00 91.94 91 ALA A N 1
ATOM 716 C CA . ALA A 1 91 ? 5.609 3.131 -1.035 1.00 91.94 91 ALA A CA 1
ATOM 717 C C . ALA A 1 91 ? 7.051 3.320 -1.580 1.00 91.94 91 ALA A C 1
ATOM 719 O O . ALA A 1 91 ? 7.525 2.414 -2.265 1.00 91.94 91 ALA A O 1
ATOM 720 N N . PRO A 1 92 ? 7.805 4.393 -1.265 1.00 91.75 92 PRO A N 1
ATOM 721 C CA . PRO A 1 92 ? 9.203 4.517 -1.675 1.00 91.75 92 PRO A CA 1
ATOM 722 C C . PRO A 1 92 ? 10.134 3.530 -0.957 1.00 91.75 92 PRO A C 1
ATOM 724 O O . PRO A 1 92 ? 11.101 3.075 -1.559 1.00 91.75 92 PRO A O 1
ATOM 727 N N . LEU A 1 93 ? 9.845 3.154 0.296 1.00 92.81 93 LEU A N 1
ATOM 728 C CA . LEU A 1 93 ? 10.655 2.193 1.059 1.00 92.81 93 LEU A CA 1
ATOM 729 C C . LEU A 1 93 ? 10.587 0.783 0.447 1.00 92.81 93 LEU A C 1
ATOM 731 O O . LEU A 1 93 ? 11.590 0.270 -0.037 1.00 92.81 93 LEU A O 1
ATOM 735 N N . ILE A 1 94 ? 9.385 0.195 0.446 1.00 92.06 94 ILE A N 1
ATOM 736 C CA . ILE A 1 94 ? 8.753 -0.369 -0.748 1.00 92.06 94 ILE A CA 1
ATOM 737 C C . ILE A 1 94 ? 9.641 -0.631 -1.969 1.00 92.06 94 ILE A C 1
ATOM 739 O O . ILE A 1 94 ? 10.367 -1.622 -2.103 1.00 92.06 94 ILE A O 1
ATOM 743 N N . HIS A 1 95 ? 9.513 0.336 -2.874 1.00 92.31 95 HIS A N 1
ATOM 744 C CA . HIS A 1 95 ? 10.208 0.441 -4.139 1.00 92.31 95 HIS A CA 1
ATOM 745 C C . HIS A 1 95 ? 11.715 0.273 -4.002 1.00 92.31 95 HIS A C 1
ATOM 747 O O . HIS A 1 95 ? 12.302 -0.499 -4.751 1.00 92.31 95 HIS A O 1
ATOM 753 N N . GLY A 1 96 ? 12.335 0.952 -3.036 1.00 91.31 96 G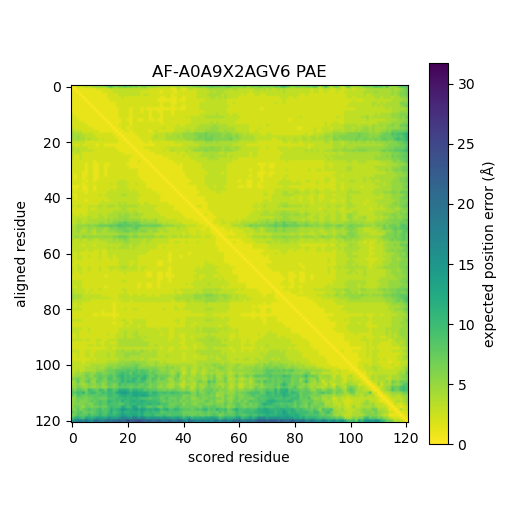LY A N 1
ATOM 754 C CA . GLY A 1 96 ? 13.775 0.910 -2.816 1.00 91.31 96 GLY A CA 1
ATOM 755 C C . GLY A 1 96 ? 14.275 -0.489 -2.498 1.00 91.31 96 GLY A C 1
ATOM 756 O O . GLY A 1 96 ? 15.150 -1.000 -3.191 1.00 91.31 96 GLY A O 1
ATOM 757 N N . LEU A 1 97 ? 13.676 -1.140 -1.500 1.00 92.44 97 LEU A N 1
ATOM 758 C CA . LEU A 1 97 ? 14.054 -2.493 -1.094 1.00 92.44 97 LEU A CA 1
ATOM 759 C C . LEU A 1 97 ? 13.852 -3.491 -2.237 1.00 92.44 97 LEU A C 1
ATOM 761 O O . LEU A 1 97 ? 14.707 -4.329 -2.507 1.00 92.44 97 LEU A O 1
ATOM 765 N N . PHE A 1 98 ? 12.723 -3.403 -2.928 1.00 92.75 98 PHE A N 1
ATOM 766 C CA . PHE A 1 98 ? 12.394 -4.343 -3.990 1.00 92.75 98 PHE A CA 1
ATOM 767 C C . PHE A 1 98 ? 13.189 -4.120 -5.275 1.00 92.75 98 PHE A C 1
ATOM 769 O O . PHE A 1 98 ? 13.626 -5.096 -5.883 1.00 92.75 98 PHE A O 1
ATOM 776 N N . SER A 1 99 ? 13.430 -2.872 -5.663 1.00 91.38 99 SER A N 1
ATOM 777 C CA . SER A 1 99 ? 14.284 -2.553 -6.807 1.00 91.38 99 SER A CA 1
ATOM 778 C C . SER A 1 99 ? 15.723 -2.975 -6.533 1.00 91.38 99 SER A C 1
ATOM 780 O O . SER A 1 99 ? 16.322 -3.687 -7.334 1.00 91.38 99 SER A O 1
ATOM 782 N N . PHE A 1 100 ? 16.263 -2.595 -5.371 1.00 90.62 100 PHE A N 1
ATOM 783 C CA . PHE A 1 100 ? 17.660 -2.845 -5.035 1.00 90.62 100 PHE A CA 1
ATOM 784 C C . PHE A 1 100 ? 17.953 -4.341 -4.870 1.00 90.62 100 PHE A C 1
ATOM 786 O O . PHE A 1 100 ? 18.852 -4.869 -5.521 1.00 90.62 100 PHE A O 1
ATOM 793 N N . PHE A 1 101 ? 17.180 -5.054 -4.044 1.00 90.69 101 PHE A N 1
ATOM 794 C CA . PHE A 1 101 ? 17.470 -6.459 -3.742 1.00 90.69 101 PHE A CA 1
ATOM 795 C C . PHE A 1 101 ? 16.908 -7.445 -4.771 1.00 90.69 101 PHE A C 1
ATOM 797 O O . PHE A 1 101 ? 17.452 -8.536 -4.908 1.00 90.69 101 PHE A O 1
ATOM 804 N N . LEU A 1 102 ? 15.813 -7.104 -5.463 1.00 88.00 102 LEU A N 1
ATOM 805 C CA . LEU A 1 102 ? 15.063 -8.052 -6.303 1.00 88.00 102 LEU A CA 1
ATOM 806 C C . LEU A 1 102 ? 14.892 -7.584 -7.757 1.00 88.00 102 LEU A C 1
ATOM 808 O O . LEU A 1 102 ? 14.285 -8.303 -8.547 1.00 88.00 102 LEU A O 1
ATOM 812 N N . GLY A 1 103 ? 15.402 -6.401 -8.118 1.00 85.31 103 GLY A N 1
ATOM 813 C CA . GLY A 1 103 ? 15.378 -5.881 -9.487 1.00 85.31 103 GLY A CA 1
ATOM 814 C C . GLY A 1 103 ? 14.006 -5.432 -9.995 1.00 85.31 103 GLY A C 1
ATOM 815 O O . GLY A 1 103 ? 13.851 -5.210 -11.191 1.00 85.31 103 GLY A O 1
ATOM 816 N N . TRP A 1 104 ? 12.998 -5.300 -9.127 1.00 84.94 104 TRP A N 1
ATOM 817 C CA . TRP A 1 104 ? 11.652 -4.900 -9.550 1.00 84.94 104 TRP A CA 1
ATOM 818 C C . TRP A 1 104 ? 11.513 -3.383 -9.609 1.00 84.94 104 TRP A C 1
ATOM 820 O O . TRP A 1 104 ? 11.351 -2.729 -8.580 1.00 84.94 104 TRP A O 1
ATOM 830 N N . THR A 1 105 ? 11.556 -2.833 -10.815 1.00 83.75 105 THR A N 1
ATOM 831 C CA . THR A 1 105 ? 11.600 -1.380 -11.043 1.00 83.75 105 THR A CA 1
ATOM 832 C C . THR A 1 105 ? 10.251 -0.804 -11.481 1.00 83.75 105 THR A C 1
ATOM 834 O O . THR A 1 105 ? 10.036 0.404 -11.439 1.00 83.75 105 THR A O 1
ATOM 837 N N . GLU A 1 106 ? 9.303 -1.666 -11.843 1.00 82.69 106 GLU A N 1
ATOM 838 C CA . GLU A 1 106 ? 7.995 -1.318 -12.395 1.00 82.69 106 GLU A CA 1
ATOM 839 C C . GLU A 1 106 ? 7.028 -0.775 -11.336 1.00 82.69 106 GLU A C 1
ATOM 841 O O . GLU A 1 106 ? 6.021 -0.157 -11.681 1.00 82.69 106 GLU A O 1
ATOM 846 N N . TYR A 1 107 ? 7.321 -0.989 -10.048 1.00 78.81 107 TYR A N 1
ATOM 847 C CA . TYR A 1 107 ? 6.468 -0.537 -8.950 1.00 78.81 107 TYR A CA 1
ATOM 848 C C . TYR A 1 107 ? 6.379 0.986 -8.850 1.00 78.81 107 TYR A C 1
ATOM 850 O O . TYR A 1 107 ? 5.304 1.502 -8.570 1.00 78.81 107 TYR A O 1
ATOM 858 N N . MET A 1 108 ? 7.476 1.705 -9.104 1.00 86.38 108 MET A N 1
ATOM 859 C CA . MET A 1 108 ? 7.492 3.161 -9.259 1.00 86.38 108 MET A CA 1
ATOM 860 C C . MET A 1 108 ? 8.318 3.540 -10.496 1.00 86.38 108 MET A C 1
ATOM 862 O O . MET A 1 108 ? 9.545 3.626 -10.420 1.00 86.38 108 MET A O 1
ATOM 866 N N . PRO A 1 109 ? 7.667 3.816 -11.639 1.00 80.12 109 PRO A N 1
ATOM 867 C CA . PRO A 1 109 ? 8.348 3.947 -12.930 1.00 80.12 109 PRO A CA 1
ATOM 868 C C . PRO A 1 109 ? 9.179 5.231 -13.094 1.00 80.12 109 PRO A C 1
ATOM 870 O O . PRO A 1 109 ? 9.876 5.394 -14.092 1.00 80.12 109 PRO A O 1
ATOM 873 N N . PHE A 1 110 ? 9.110 6.152 -12.134 1.00 82.88 110 PHE A N 1
ATOM 874 C CA . PHE A 1 110 ? 9.798 7.446 -12.161 1.00 82.88 110 PHE A CA 1
ATOM 875 C C . PHE A 1 110 ? 11.196 7.414 -11.527 1.00 82.88 110 PHE A C 1
ATOM 877 O O . PHE A 1 110 ? 12.015 8.278 -11.837 1.00 82.88 110 PHE A O 1
ATOM 884 N N . TRP A 1 111 ? 11.502 6.427 -10.675 1.00 82.62 111 TRP A N 1
ATOM 885 C CA . TRP A 1 111 ? 12.805 6.312 -10.013 1.00 82.62 111 TRP A CA 1
ATOM 886 C C . TRP A 1 111 ? 13.481 4.990 -10.340 1.00 82.62 111 TRP A C 1
ATOM 888 O O . TRP A 1 111 ? 13.077 3.930 -9.866 1.00 82.62 111 TRP A O 1
ATOM 898 N N . LYS A 1 112 ? 14.559 5.059 -11.120 1.00 84.06 112 LYS A N 1
ATOM 899 C CA . LYS A 1 112 ? 15.391 3.897 -11.427 1.00 84.06 112 LYS A CA 1
ATOM 900 C C . LYS A 1 112 ? 16.406 3.698 -10.309 1.00 84.06 112 LYS A C 1
ATOM 902 O O . LYS A 1 112 ? 17.275 4.541 -10.108 1.00 84.06 112 LYS A O 1
ATOM 907 N N . ILE A 1 113 ? 16.282 2.588 -9.595 1.00 85.94 113 ILE A N 1
ATOM 908 C CA . ILE A 1 113 ? 17.212 2.193 -8.537 1.00 85.94 113 ILE A CA 1
ATOM 909 C C . ILE A 1 113 ? 18.013 1.002 -9.069 1.00 85.94 113 ILE A C 1
ATOM 911 O O . ILE A 1 113 ? 17.395 0.033 -9.520 1.00 85.94 113 ILE A O 1
ATOM 915 N N . PRO A 1 114 ? 19.358 1.064 -9.067 1.00 87.25 114 PRO A N 1
ATOM 916 C CA . PRO A 1 114 ? 20.175 -0.047 -9.529 1.00 87.25 114 PRO A CA 1
ATOM 917 C C . PRO A 1 114 ? 19.949 -1.264 -8.632 1.00 87.25 114 PRO A C 1
ATOM 919 O O . PRO A 1 114 ? 19.808 -1.141 -7.416 1.00 87.25 114 PRO A O 1
ATOM 922 N N . SER A 1 115 ? 19.919 -2.444 -9.240 1.00 91.19 115 SER A N 1
ATOM 923 C CA . SER A 1 115 ? 19.812 -3.704 -8.507 1.00 91.19 115 SER A CA 1
ATOM 924 C C . SER A 1 115 ? 21.195 -4.214 -8.107 1.00 91.19 115 SER A C 1
ATOM 926 O O . SER A 1 115 ? 22.184 -3.943 -8.791 1.00 91.19 115 SER A O 1
ATOM 928 N N . VAL A 1 116 ? 21.275 -5.019 -7.049 1.00 87.62 116 VAL A N 1
ATOM 929 C CA . VAL A 1 116 ? 22.518 -5.711 -6.670 1.00 87.62 116 VAL A CA 1
ATOM 930 C C . VAL A 1 116 ? 23.055 -6.546 -7.838 1.00 87.62 116 VAL A C 1
ATOM 932 O O . VAL A 1 116 ? 2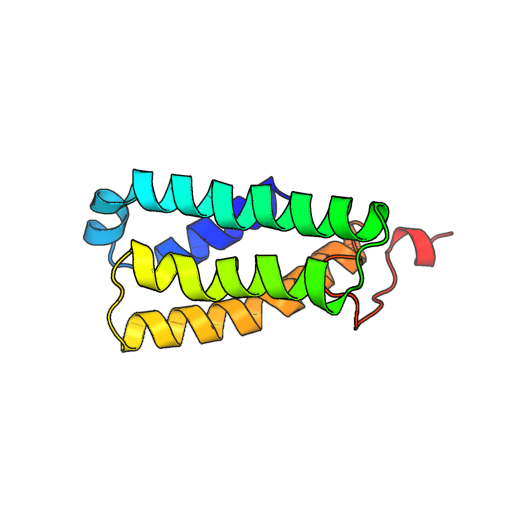4.249 -6.512 -8.111 1.00 87.62 116 VAL A O 1
ATOM 935 N N . GLY A 1 117 ? 22.176 -7.219 -8.588 1.00 83.75 117 GLY A N 1
ATOM 936 C CA . GLY A 1 117 ? 22.570 -7.992 -9.769 1.00 83.75 117 GLY A CA 1
ATOM 937 C C . GLY A 1 117 ? 23.245 -7.143 -10.848 1.00 83.75 117 GLY A C 1
ATOM 938 O O . GLY A 1 117 ? 24.251 -7.562 -11.400 1.00 83.75 117 GLY A O 1
ATOM 939 N N . SER A 1 118 ? 22.752 -5.928 -11.101 1.00 84.19 118 SER A N 1
ATOM 940 C CA . SER A 1 118 ? 23.376 -5.006 -12.065 1.00 84.19 118 SER A CA 1
ATOM 941 C C . SER A 1 118 ? 24.677 -4.367 -11.579 1.00 84.19 118 SER A C 1
ATOM 943 O O . SER A 1 118 ? 25.416 -3.837 -12.395 1.00 84.19 118 SER A O 1
ATOM 945 N N . LEU A 1 119 ? 24.936 -4.356 -10.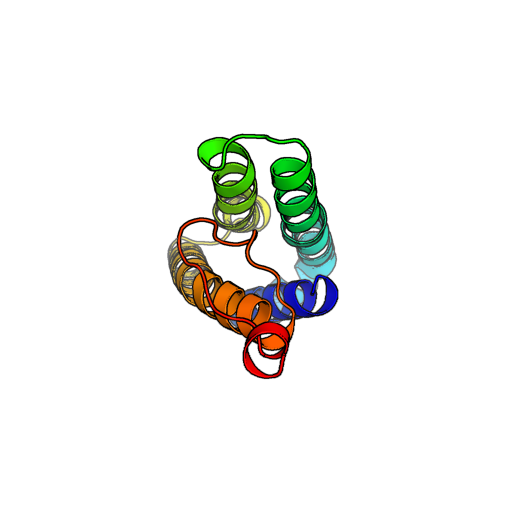269 1.00 84.94 119 LEU A N 1
ATOM 946 C CA . LEU A 1 119 ? 26.167 -3.802 -9.694 1.00 84.94 119 LEU A CA 1
ATOM 947 C C . LEU A 1 119 ? 27.293 -4.842 -9.594 1.00 84.94 119 LEU A C 1
ATOM 949 O O . LEU A 1 119 ? 28.450 -4.463 -9.440 1.00 84.94 119 LEU A O 1
ATOM 953 N N . LEU A 1 120 ? 26.949 -6.133 -9.626 1.00 87.31 120 LEU A N 1
ATOM 954 C CA . LEU A 1 120 ? 27.885 -7.259 -9.529 1.00 87.31 120 LEU A CA 1
ATOM 955 C C . LEU A 1 120 ? 28.178 -7.933 -10.883 1.00 87.31 120 LEU A C 1
ATOM 957 O O . LEU A 1 120 ? 28.968 -8.875 -10.915 1.00 87.31 120 LEU A O 1
ATOM 961 N N . ALA A 1 121 ? 27.516 -7.493 -11.955 1.00 70.94 121 ALA A N 1
ATOM 962 C CA . ALA A 1 121 ? 27.698 -7.963 -13.330 1.00 70.94 121 ALA A CA 1
ATOM 963 C C . ALA A 1 121 ? 28.639 -7.033 -14.104 1.00 70.94 121 ALA A C 1
ATOM 965 O O . ALA A 1 121 ? 29.393 -7.559 -14.951 1.00 70.94 121 ALA A O 1
#

Foldseek 3Di:
DLVVQLVVQLVLVVVLDDPVLCVVCVVVSNVLSCCLRVVLVCLLVVCVVVVNDLVPSAVVSLCSNLPVCCVSSVDDPVSSVSSNVVSVVVQVVVQQCCCADPVDNSNPVPDRDHYPVNVVD

Organism: NCBI:txid2926463

Mean predicted aligned error: 3.53 Å